Protein AF-A0A1J1D017-F1 (afdb_monomer_lite)

Foldseek 3Di:
DPPDDDDDDDDADPVDPLSVLLVVLLVVDPDSPVVVVCCVVVVDPPCSSVPDD

Secondary structure (DSSP, 8-state):
-------PPPP--TT-HHHHHHHHHHTTSS-HHHHHHHHHTTSS-GGGGT---

Structure (mmCIF, N/CA/C/O backbone):
data_AF-A0A1J1D017-F1
#
_entry.id   AF-A0A1J1D017-F1
#
loop_
_atom_site.group_PDB
_atom_site.id
_atom_site.type_symbol
_atom_site.label_atom_id
_atom_site.label_alt_id
_atom_site.label_comp_id
_atom_site.label_asym_id
_atom_site.label_entity_id
_atom_site.label_seq_id
_atom_site.pdbx_PDB_ins_code
_atom_site.Cartn_x
_atom_site.Cartn_y
_atom_site.Cartn_z
_atom_site.occupancy
_atom_site.B_iso_or_equiv
_atom_site.auth_seq_id
_atom_site.auth_comp_id
_atom_site.auth_asym_id
_atom_site.auth_atom_id
_atom_site.pdbx_PDB_model_num
ATOM 1 N N . MET A 1 1 ? 23.296 11.803 -11.984 1.00 55.69 1 MET A N 1
ATOM 2 C CA . MET A 1 1 ? 22.031 12.542 -12.175 1.00 55.69 1 MET A CA 1
ATOM 3 C C . MET A 1 1 ? 20.943 11.790 -11.430 1.00 55.69 1 MET A C 1
ATOM 5 O O . MET A 1 1 ? 20.833 10.586 -11.631 1.00 55.69 1 MET A O 1
ATOM 9 N N . MET A 1 2 ? 20.215 12.439 -10.516 1.00 59.41 2 MET A N 1
ATOM 10 C CA . MET A 1 2 ? 18.979 11.851 -9.989 1.00 59.41 2 MET A CA 1
ATOM 11 C C . MET A 1 2 ? 18.055 11.649 -11.191 1.00 59.41 2 MET A C 1
ATOM 13 O O . MET A 1 2 ? 17.768 12.611 -11.889 1.00 59.41 2 MET A O 1
ATOM 17 N N . ALA A 1 3 ? 17.689 10.403 -11.495 1.00 71.44 3 ALA A N 1
ATOM 18 C CA . ALA A 1 3 ? 16.746 10.133 -12.573 1.00 71.44 3 ALA A CA 1
ATOM 19 C C . ALA A 1 3 ? 15.426 10.850 -12.266 1.00 71.44 3 ALA A C 1
ATOM 21 O O . ALA A 1 3 ? 14.939 10.752 -11.135 1.00 71.44 3 ALA A O 1
ATOM 22 N N . ASP A 1 4 ? 14.854 11.536 -13.252 1.00 81.69 4 ASP A N 1
ATOM 23 C CA . ASP A 1 4 ? 13.521 12.116 -13.132 1.00 81.69 4 ASP A CA 1
ATOM 24 C C . ASP A 1 4 ? 12.519 10.984 -12.883 1.00 81.69 4 ASP A C 1
ATOM 26 O O . ASP A 1 4 ? 12.308 10.102 -13.718 1.00 81.69 4 ASP A O 1
ATOM 30 N N . ARG A 1 5 ? 11.953 10.947 -11.673 1.00 83.06 5 ARG A N 1
ATOM 31 C CA . ARG A 1 5 ? 10.997 9.916 -11.257 1.00 83.06 5 ARG A CA 1
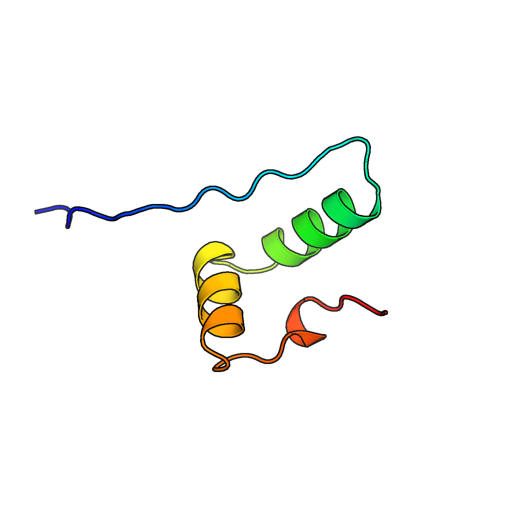ATOM 32 C C . ARG A 1 5 ? 9.596 10.504 -11.220 1.00 83.06 5 ARG A C 1
ATOM 34 O O . ARG A 1 5 ? 9.338 11.427 -10.450 1.00 83.06 5 ARG A O 1
ATOM 41 N N . LEU A 1 6 ? 8.683 9.898 -11.975 1.00 88.38 6 LEU A N 1
ATOM 42 C CA . LEU A 1 6 ? 7.247 10.129 -11.831 1.00 88.38 6 LEU A CA 1
ATOM 43 C C . LEU A 1 6 ? 6.751 9.460 -10.544 1.00 88.38 6 LEU A C 1
ATOM 45 O O . LEU A 1 6 ? 7.190 8.360 -10.195 1.00 88.38 6 LEU A O 1
ATOM 49 N N . ARG A 1 7 ? 5.856 10.136 -9.821 1.00 87.31 7 ARG A N 1
ATOM 50 C CA . ARG A 1 7 ? 5.295 9.654 -8.554 1.00 87.31 7 ARG A CA 1
ATOM 51 C C . ARG A 1 7 ? 3.775 9.717 -8.606 1.00 87.31 7 ARG A C 1
ATOM 53 O O . ARG A 1 7 ? 3.221 10.740 -8.992 1.00 87.31 7 ARG A O 1
ATOM 60 N N . VAL A 1 8 ? 3.132 8.640 -8.168 1.00 88.50 8 VAL A N 1
ATOM 61 C CA . VAL A 1 8 ? 1.716 8.626 -7.787 1.00 88.50 8 VAL A CA 1
ATOM 62 C C . VAL A 1 8 ? 1.675 8.672 -6.263 1.00 88.50 8 VAL A C 1
ATOM 64 O O . VAL A 1 8 ? 2.376 7.895 -5.613 1.00 88.50 8 VAL A O 1
ATOM 67 N N . VAL A 1 9 ? 0.910 9.605 -5.700 1.00 90.56 9 VAL A N 1
ATOM 68 C CA . VAL A 1 9 ? 0.719 9.733 -4.249 1.00 90.56 9 VAL A CA 1
ATOM 69 C C . VAL A 1 9 ? -0.538 8.960 -3.862 1.00 90.56 9 VAL A C 1
ATOM 71 O O . VAL A 1 9 ? -1.566 9.095 -4.517 1.00 90.56 9 VAL A O 1
ATOM 74 N N . LEU A 1 10 ? -0.440 8.137 -2.817 1.00 90.50 10 LEU A N 1
ATOM 75 C CA . LEU A 1 10 ? -1.578 7.443 -2.219 1.00 90.50 10 LEU A CA 1
ATOM 76 C C . LEU A 1 10 ? -1.956 8.174 -0.935 1.00 90.50 10 LEU A C 1
ATOM 78 O O . LEU A 1 10 ? -1.138 8.275 -0.018 1.00 90.50 10 LEU A O 1
ATOM 82 N N . GLU A 1 11 ? -3.172 8.702 -0.892 1.00 94.62 11 GLU A N 1
ATOM 83 C CA . GLU A 1 11 ? -3.715 9.385 0.279 1.00 94.62 11 GLU A CA 1
ATOM 84 C C . GLU A 1 11 ? -4.615 8.437 1.073 1.00 94.62 11 GLU A C 1
ATOM 86 O O . GLU A 1 11 ? -5.346 7.637 0.494 1.00 94.62 11 GLU A O 1
ATOM 91 N N . PHE A 1 12 ? -4.559 8.544 2.402 1.00 95.38 12 PHE A N 1
ATOM 92 C CA . PHE A 1 12 ? -5.356 7.738 3.325 1.00 95.38 12 PHE A CA 1
ATOM 93 C C . PHE A 1 12 ? -6.128 8.657 4.276 1.00 95.38 12 PHE A C 1
ATOM 95 O O . PHE A 1 12 ? -5.560 9.562 4.899 1.00 95.38 12 PHE A O 1
ATOM 102 N N . ARG A 1 13 ? -7.428 8.416 4.422 1.00 97.00 13 ARG A N 1
ATOM 103 C CA . ARG A 1 13 ? -8.328 9.123 5.328 1.00 97.00 13 ARG A CA 1
ATOM 104 C C . ARG A 1 13 ? -8.157 8.595 6.742 1.00 97.00 13 ARG A C 1
ATOM 106 O O . ARG A 1 13 ? -8.447 7.444 7.043 1.00 97.00 13 ARG A O 1
ATOM 113 N N . LYS A 1 14 ? -7.794 9.487 7.661 1.00 94.38 14 LYS A N 1
ATOM 114 C CA . LYS A 1 14 ? -7.680 9.156 9.092 1.00 94.38 14 LYS A CA 1
ATOM 115 C C . LYS A 1 14 ? -9.017 8.838 9.768 1.00 94.38 14 LYS A C 1
ATOM 117 O O . LYS A 1 14 ? -9.026 8.298 10.865 1.00 94.38 14 LYS A O 1
ATOM 122 N N . THR A 1 15 ? -10.136 9.215 9.159 1.00 97.12 15 THR A N 1
ATOM 123 C CA . THR A 1 15 ? -11.483 8.936 9.676 1.00 97.12 15 THR A CA 1
ATOM 124 C C . THR A 1 15 ? -12.028 7.588 9.212 1.00 97.12 15 THR A C 1
ATOM 126 O O . THR A 1 15 ? -13.050 7.143 9.725 1.00 97.12 15 THR A O 1
ATOM 129 N N . ASP A 1 16 ? -11.361 6.935 8.260 1.00 96.44 16 ASP A N 1
ATOM 130 C CA . ASP A 1 16 ? -11.764 5.650 7.707 1.00 96.44 16 ASP A CA 1
ATOM 131 C C . ASP A 1 16 ? -10.869 4.547 8.281 1.00 96.44 16 ASP A C 1
ATOM 133 O O . ASP A 1 16 ? -9.671 4.471 8.002 1.00 96.44 16 ASP A O 1
ATOM 137 N N . VAL A 1 17 ? -11.453 3.689 9.121 1.00 94.31 17 VAL A N 1
ATOM 138 C CA . VAL A 1 17 ? -10.715 2.626 9.817 1.00 94.31 17 VAL A CA 1
ATOM 139 C C . VAL A 1 17 ? -10.071 1.654 8.829 1.00 94.31 17 VAL A C 1
ATOM 141 O O . VAL A 1 17 ? -8.958 1.196 9.085 1.00 94.31 17 VAL A O 1
ATOM 144 N N . LYS A 1 18 ? -10.719 1.367 7.692 1.00 92.25 18 LYS A N 1
ATOM 145 C CA . LYS A 1 18 ? -10.171 0.443 6.690 1.00 92.25 18 LYS A CA 1
ATOM 146 C C . LYS A 1 18 ? -8.941 1.040 6.008 1.00 92.25 18 LYS A C 1
ATOM 148 O O . LYS A 1 18 ? -7.945 0.345 5.820 1.00 92.25 18 LYS A O 1
ATOM 153 N N . GLU A 1 19 ? -8.970 2.336 5.699 1.00 94.75 19 GLU A N 1
ATOM 154 C CA . GLU A 1 19 ? -7.810 3.024 5.121 1.00 94.75 19 GLU A CA 1
ATOM 155 C C . GLU A 1 19 ? -6.659 3.163 6.121 1.00 94.75 19 GLU A C 1
ATOM 157 O O . GLU A 1 19 ? -5.505 2.960 5.749 1.00 94.75 19 GLU A O 1
ATOM 162 N N . LEU A 1 20 ? -6.948 3.433 7.399 1.00 94.25 20 LEU A N 1
ATOM 163 C CA . LEU A 1 20 ? -5.930 3.435 8.455 1.00 94.25 20 LEU A CA 1
ATOM 164 C C . LEU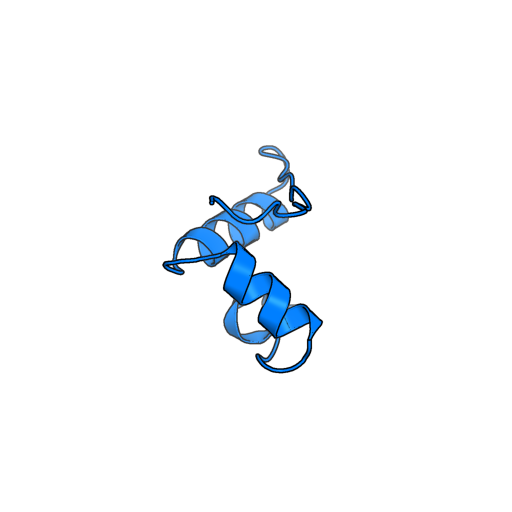 A 1 20 ? -5.267 2.065 8.639 1.00 94.25 20 LEU A C 1
ATOM 166 O O . LEU A 1 20 ? -4.051 1.997 8.825 1.00 94.25 20 LEU A O 1
ATOM 170 N N . GLN A 1 21 ? -6.048 0.984 8.587 1.00 93.38 21 GLN A N 1
ATOM 171 C CA . GLN A 1 21 ? -5.524 -0.380 8.659 1.00 93.38 21 GLN A CA 1
ATOM 172 C C . GLN A 1 21 ? -4.608 -0.675 7.470 1.00 93.38 21 GLN A C 1
ATOM 174 O O . GLN A 1 21 ? -3.466 -1.079 7.678 1.00 93.38 21 GLN A O 1
ATOM 179 N N . LEU A 1 22 ? -5.056 -0.391 6.243 1.00 92.81 22 LEU A N 1
ATOM 180 C CA . LEU A 1 22 ? -4.241 -0.571 5.038 1.00 92.81 22 LEU A CA 1
ATOM 181 C C . LEU A 1 22 ? -2.947 0.253 5.093 1.00 92.81 22 LEU A C 1
ATOM 183 O O . LEU A 1 22 ? -1.872 -0.260 4.786 1.00 92.81 22 LEU A O 1
ATOM 187 N N . TYR A 1 23 ? -3.029 1.512 5.523 1.00 94.12 23 TYR A N 1
ATOM 188 C CA . TYR A 1 23 ? -1.854 2.354 5.733 1.00 94.12 23 TYR A CA 1
ATOM 189 C C . TYR A 1 23 ? -0.870 1.718 6.727 1.00 94.12 23 TYR A C 1
ATOM 191 O O . TYR A 1 23 ? 0.330 1.650 6.457 1.00 94.12 23 TYR A O 1
ATOM 199 N N . GLY A 1 24 ? -1.375 1.210 7.854 1.00 93.56 24 GLY A N 1
ATOM 200 C CA . GLY A 1 24 ? -0.574 0.521 8.862 1.00 93.56 24 GLY A CA 1
ATOM 201 C C . GLY A 1 24 ? 0.105 -0.746 8.336 1.00 93.56 24 GLY A C 1
ATOM 202 O O . GLY A 1 24 ? 1.285 -0.952 8.610 1.00 93.56 24 GLY A O 1
ATOM 203 N N . GLU A 1 25 ? -0.597 -1.568 7.552 1.00 93.12 25 GLU A N 1
ATOM 204 C CA . GLU A 1 25 ? -0.021 -2.761 6.915 1.00 93.12 25 GLU A CA 1
ATOM 205 C C . GLU A 1 25 ? 1.073 -2.388 5.908 1.00 93.12 25 GLU A C 1
ATOM 207 O O . GLU A 1 25 ? 2.163 -2.959 5.933 1.00 93.12 25 GLU A O 1
ATOM 212 N N . LEU A 1 26 ? 0.832 -1.372 5.075 1.00 93.31 26 LEU A N 1
ATOM 213 C CA . LEU A 1 26 ? 1.807 -0.898 4.095 1.00 93.31 26 LEU A CA 1
ATOM 214 C C . LEU A 1 26 ? 3.093 -0.377 4.750 1.00 93.31 26 LEU A C 1
ATOM 216 O O . LEU A 1 26 ? 4.179 -0.626 4.231 1.00 93.31 26 LEU A O 1
ATOM 220 N N . LEU A 1 27 ? 3.002 0.290 5.904 1.00 93.81 27 LEU A N 1
ATOM 221 C CA . LEU A 1 27 ? 4.172 0.778 6.642 1.00 93.81 27 LEU A CA 1
ATOM 222 C C . LEU A 1 27 ? 5.071 -0.329 7.213 1.00 93.81 27 LEU A C 1
ATOM 224 O O . LEU A 1 27 ? 6.213 -0.042 7.574 1.00 93.81 27 LEU A O 1
ATOM 228 N N . LYS A 1 28 ? 4.604 -1.581 7.291 1.00 93.50 28 LYS A N 1
ATOM 229 C CA . LYS A 1 28 ? 5.442 -2.710 7.734 1.00 93.50 28 LYS A CA 1
ATOM 230 C C . LYS A 1 28 ? 6.516 -3.076 6.708 1.00 93.50 28 LYS A C 1
ATOM 232 O O . LYS A 1 28 ? 7.498 -3.729 7.057 1.00 93.50 28 LYS A O 1
ATOM 237 N N . PHE A 1 29 ? 6.353 -2.660 5.452 1.00 92.75 29 PHE A N 1
ATOM 238 C CA . PHE A 1 29 ? 7.322 -2.907 4.392 1.00 92.75 29 PHE A CA 1
ATOM 239 C C . PHE A 1 29 ? 8.372 -1.795 4.328 1.00 92.75 29 PHE A C 1
ATOM 241 O O . PHE A 1 29 ? 8.066 -0.611 4.449 1.00 92.75 29 PHE A O 1
ATOM 248 N N . SER A 1 30 ? 9.621 -2.164 4.038 1.00 91.75 30 SER A N 1
ATOM 249 C CA . SER A 1 30 ? 10.732 -1.209 3.899 1.00 91.75 30 SER A CA 1
ATOM 250 C C . SER A 1 30 ? 10.550 -0.219 2.741 1.00 91.75 30 SER A C 1
ATOM 252 O O . SER A 1 30 ? 11.098 0.882 2.773 1.00 91.75 30 SER A O 1
ATOM 254 N N . ASN A 1 31 ? 9.781 -0.595 1.714 1.00 92.81 31 ASN A N 1
ATOM 255 C CA . ASN A 1 31 ? 9.422 0.272 0.597 1.00 92.81 31 ASN A CA 1
ATOM 256 C C . ASN A 1 31 ? 7.964 0.032 0.162 1.00 92.81 31 ASN A C 1
ATOM 258 O O . ASN A 1 31 ? 7.717 -0.729 -0.779 1.00 92.81 31 ASN A O 1
ATOM 262 N N . PRO A 1 32 ? 6.993 0.699 0.806 1.00 93.62 32 PRO A N 1
ATOM 263 C CA . PRO A 1 32 ? 5.572 0.470 0.550 1.00 93.62 32 PRO A CA 1
ATOM 264 C C . PRO A 1 32 ? 5.174 0.747 -0.906 1.00 93.62 32 PRO A C 1
ATOM 266 O O . PRO A 1 32 ? 4.416 -0.007 -1.509 1.00 93.62 32 PRO A O 1
ATOM 269 N N . GLY A 1 33 ? 5.742 1.796 -1.514 1.00 92.62 33 GLY A N 1
ATOM 270 C CA . GLY A 1 33 ? 5.457 2.152 -2.906 1.00 92.62 33 GLY A CA 1
ATOM 271 C C . GLY A 1 33 ? 5.956 1.112 -3.914 1.00 92.62 33 GLY A C 1
ATOM 272 O O . GLY A 1 33 ? 5.336 0.926 -4.960 1.00 92.62 33 GLY A O 1
ATOM 273 N N . ALA A 1 34 ? 7.056 0.412 -3.612 1.00 92.75 34 ALA A N 1
ATOM 274 C CA . ALA A 1 34 ? 7.500 -0.717 -4.426 1.00 92.75 34 ALA A CA 1
ATOM 275 C C . ALA A 1 34 ? 6.540 -1.903 -4.297 1.00 92.75 34 ALA A C 1
ATOM 277 O O . ALA A 1 34 ? 6.127 -2.434 -5.320 1.00 92.75 34 ALA A O 1
ATOM 278 N N . VAL A 1 35 ? 6.119 -2.237 -3.073 1.00 93.69 35 VAL A N 1
ATOM 279 C CA . VAL A 1 35 ? 5.174 -3.336 -2.823 1.00 93.69 35 VAL A CA 1
ATOM 280 C C . VAL A 1 35 ? 3.851 -3.104 -3.547 1.00 93.69 35 VAL A C 1
ATOM 282 O O . VAL A 1 35 ? 3.416 -3.973 -4.294 1.00 93.69 35 VAL A O 1
ATOM 285 N N . VAL A 1 36 ? 3.249 -1.915 -3.422 1.00 93.88 36 VAL A N 1
ATOM 286 C CA . VAL A 1 36 ? 2.009 -1.587 -4.151 1.00 93.88 36 VAL A CA 1
ATOM 287 C C . VAL A 1 36 ? 2.207 -1.723 -5.660 1.00 93.88 36 VAL A C 1
ATOM 289 O O . VAL A 1 36 ? 1.374 -2.307 -6.344 1.00 93.88 36 VAL A O 1
ATOM 292 N N . LYS A 1 37 ? 3.326 -1.227 -6.197 1.00 93.81 37 LYS A N 1
ATOM 293 C CA . LYS A 1 37 ? 3.632 -1.345 -7.627 1.00 93.81 37 LYS A CA 1
ATOM 294 C C . LYS A 1 37 ? 3.785 -2.805 -8.066 1.00 93.81 37 LYS A C 1
ATOM 296 O O . LYS A 1 37 ? 3.343 -3.141 -9.158 1.00 93.81 37 LYS A O 1
ATOM 301 N N . ASP A 1 38 ? 4.405 -3.647 -7.252 1.00 94.56 38 ASP A N 1
ATOM 302 C CA . ASP A 1 38 ? 4.609 -5.065 -7.552 1.00 94.56 38 ASP A CA 1
ATOM 303 C C . ASP A 1 38 ? 3.286 -5.849 -7.467 1.00 94.56 38 ASP A C 1
ATOM 305 O O . ASP A 1 38 ? 3.033 -6.715 -8.303 1.00 94.56 38 ASP A O 1
ATOM 309 N N . ILE A 1 39 ? 2.383 -5.471 -6.554 1.00 94.06 39 ILE A N 1
ATOM 310 C CA . ILE A 1 39 ? 1.000 -5.975 -6.527 1.00 94.06 39 ILE A CA 1
ATOM 311 C C . ILE A 1 39 ? 0.251 -5.565 -7.803 1.00 94.06 39 ILE A C 1
ATOM 313 O O . ILE A 1 39 ? -0.321 -6.412 -8.482 1.00 94.06 39 ILE A O 1
ATOM 317 N 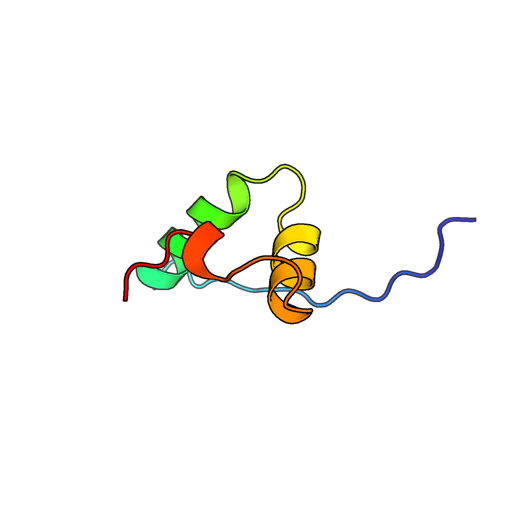N . LEU A 1 40 ? 0.301 -4.285 -8.190 1.00 93.06 40 LEU A N 1
ATOM 318 C CA . LEU A 1 40 ? -0.363 -3.787 -9.406 1.00 93.06 40 LEU A CA 1
ATOM 319 C C . LEU A 1 40 ? 0.188 -4.418 -10.696 1.00 93.06 40 LEU A C 1
ATOM 321 O O . LEU A 1 40 ? -0.528 -4.521 -11.688 1.00 93.06 40 LEU A O 1
ATOM 325 N N . LYS A 1 41 ? 1.455 -4.845 -10.692 1.00 95.62 41 LYS A N 1
ATOM 326 C CA . LYS A 1 41 ? 2.076 -5.606 -11.786 1.00 95.62 41 LYS A CA 1
ATOM 327 C C . LYS A 1 41 ? 1.740 -7.100 -11.761 1.00 95.62 41 LYS A C 1
ATOM 329 O O . LYS A 1 41 ? 2.128 -7.804 -12.689 1.00 95.62 41 LYS A O 1
ATOM 334 N N . GLY A 1 42 ? 1.077 -7.586 -10.711 1.00 94.06 42 GLY A N 1
ATOM 335 C CA . GLY A 1 42 ? 0.772 -9.001 -10.504 1.00 94.06 42 GLY A CA 1
ATOM 336 C C . GLY A 1 42 ? 1.982 -9.856 -10.119 1.00 94.06 42 GLY A C 1
ATOM 337 O O . GLY A 1 42 ? 1.905 -11.077 -10.190 1.00 94.06 42 GLY A O 1
ATOM 338 N N . THR A 1 43 ? 3.108 -9.246 -9.733 1.00 95.06 43 THR A N 1
ATOM 339 C CA . THR A 1 43 ? 4.308 -9.980 -9.292 1.00 95.06 43 THR A CA 1
ATOM 340 C C . THR A 1 43 ? 4.249 -10.356 -7.816 1.00 95.06 43 THR A C 1
ATOM 342 O O . THR A 1 43 ? 4.922 -11.295 -7.402 1.00 95.06 43 THR A O 1
ATOM 345 N N . LEU A 1 44 ? 3.454 -9.629 -7.026 1.00 92.44 44 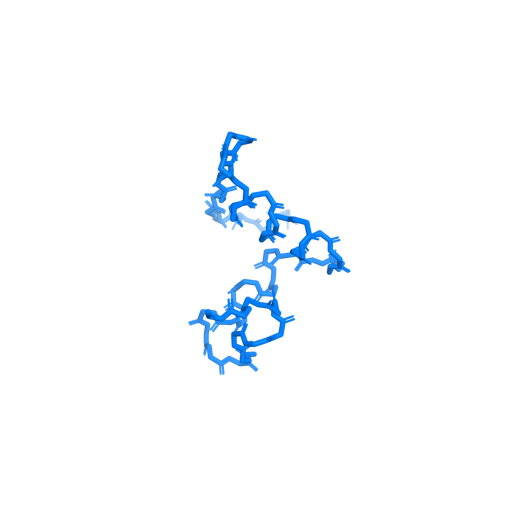LEU A N 1
ATOM 346 C CA . LEU A 1 44 ? 3.084 -10.003 -5.665 1.00 92.44 44 LEU A CA 1
ATOM 347 C C . LEU A 1 44 ? 1.565 -10.183 -5.574 1.00 92.44 44 LEU A C 1
ATOM 349 O O . LEU A 1 44 ? 0.827 -9.404 -6.180 1.00 92.44 44 LEU A O 1
ATOM 353 N N . PRO A 1 45 ? 1.086 -11.185 -4.826 1.00 91.69 45 PRO A N 1
ATOM 354 C CA . PRO A 1 45 ? -0.339 -11.356 -4.602 1.00 91.69 45 PRO A CA 1
ATOM 355 C C . PRO A 1 45 ? -0.862 -10.286 -3.627 1.00 91.69 45 PRO A C 1
ATOM 357 O O . PRO A 1 45 ? -0.118 -9.753 -2.803 1.00 91.69 45 PRO A O 1
ATOM 360 N N . VAL A 1 46 ? -2.147 -9.937 -3.737 1.00 88.88 46 VAL A N 1
ATOM 361 C CA . VAL A 1 46 ? -2.768 -8.876 -2.920 1.00 88.88 46 VAL A CA 1
ATOM 362 C C . VAL A 1 46 ? -2.973 -9.289 -1.459 1.00 88.88 46 VAL A C 1
ATOM 364 O O . VAL A 1 46 ? -3.035 -8.446 -0.574 1.00 88.88 46 VAL A O 1
ATOM 367 N N . ASP A 1 47 ? -3.032 -10.583 -1.170 1.00 88.12 47 ASP A N 1
ATOM 368 C CA . ASP A 1 47 ? -3.175 -11.116 0.187 1.00 88.12 47 ASP A CA 1
ATOM 369 C C . ASP A 1 47 ? -1.955 -10.825 1.083 1.00 8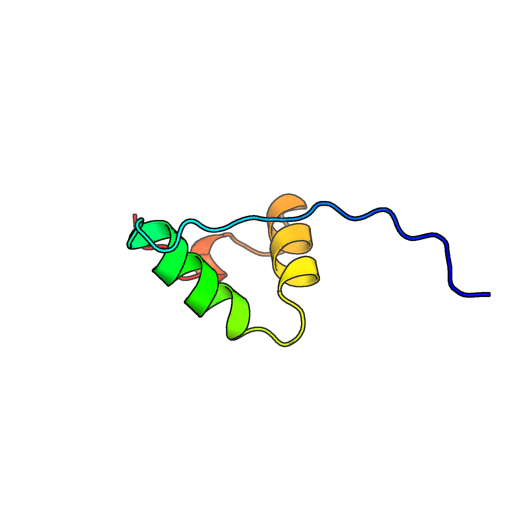8.12 47 ASP A C 1
ATOM 371 O O . ASP A 1 47 ? -2.071 -10.862 2.309 1.00 88.12 47 ASP A O 1
ATOM 375 N N . ILE A 1 48 ? -0.812 -10.429 0.507 1.00 85.56 48 ILE A N 1
ATOM 376 C CA . ILE A 1 48 ? 0.383 -10.023 1.261 1.00 85.56 48 ILE A CA 1
ATOM 377 C C . ILE A 1 48 ? 0.148 -8.791 2.146 1.00 85.56 48 ILE A C 1
ATOM 379 O O . ILE A 1 48 ? 0.804 -8.640 3.175 1.00 85.56 48 ILE A O 1
ATOM 383 N N . ILE A 1 49 ? -0.796 -7.921 1.775 1.00 84.00 49 ILE A N 1
ATOM 384 C CA . ILE A 1 49 ? -1.213 -6.773 2.596 1.00 84.00 49 ILE A CA 1
ATOM 385 C C . ILE A 1 49 ? -2.317 -7.141 3.601 1.00 84.00 49 ILE A C 1
ATOM 387 O O . ILE A 1 49 ? -2.923 -6.252 4.190 1.00 84.00 49 ILE A O 1
ATOM 391 N N . ASN A 1 50 ? -2.557 -8.443 3.820 1.00 73.12 50 ASN A N 1
ATOM 392 C CA . ASN A 1 50 ? -3.472 -9.041 4.801 1.00 73.12 50 ASN A CA 1
ATOM 393 C C . ASN A 1 50 ? -4.843 -8.346 4.887 1.00 73.12 50 ASN A C 1
ATOM 395 O O . ASN A 1 50 ? -5.462 -8.273 5.953 1.00 73.12 50 ASN A O 1
ATOM 399 N N . LEU A 1 51 ? -5.311 -7.829 3.749 1.00 65.56 51 LEU A N 1
ATOM 400 C CA . LEU A 1 51 ? -6.657 -7.313 3.581 1.00 65.56 51 LEU A CA 1
ATOM 401 C C . LEU A 1 51 ? -7.591 -8.521 3.581 1.00 65.56 51 LEU A C 1
ATOM 403 O O . LEU A 1 51 ? -7.821 -9.139 2.547 1.00 65.56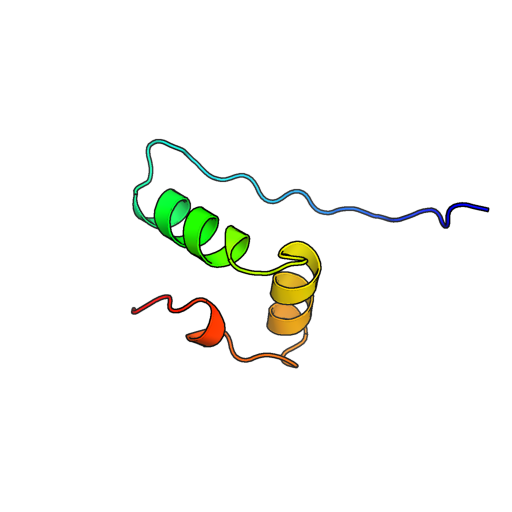 51 LEU A O 1
ATOM 407 N N . LYS A 1 52 ? -8.066 -8.913 4.763 1.00 54.28 52 LYS A N 1
ATOM 408 C CA . LYS A 1 52 ? -9.158 -9.879 4.862 1.00 54.28 52 LYS A CA 1
ATOM 409 C C . LYS A 1 52 ? -10.418 -9.206 4.317 1.00 54.28 52 LYS A C 1
ATOM 411 O O . LYS A 1 52 ? -10.762 -8.121 4.789 1.00 54.28 52 LYS A O 1
ATOM 416 N N . GLU A 1 53 ? -11.025 -9.827 3.306 1.00 53.59 53 GLU A N 1
ATOM 417 C CA . GLU A 1 53 ? -12.331 -9.438 2.750 1.00 53.59 53 GLU A CA 1
ATOM 418 C C . GLU A 1 53 ? -13.434 -9.432 3.818 1.00 53.59 53 GLU A C 1
ATOM 420 O O . GLU A 1 53 ? -13.420 -10.324 4.702 1.00 53.59 53 GLU A O 1
#

pLDDT: mean 88.23, std 11.12, range [53.59, 97.12]

Radius of gyration: 12.71 Å; chains: 1; bounding box: 34×24×23 Å

Organism: Clostridium sporogenes (NCBI:txid1509)

Sequence (53 aa):
MMADRLRVVLEFRKTDVKELQLYGELLKFSNPGAVVKDILKGTLPVDIINLKE